Protein AF-A0A848X0P8-F1 (afdb_monomer_lite)

Radius of gyration: 21.33 Å; chains: 1; bounding box: 50×17×59 Å

Structure (mmCIF, N/CA/C/O backbone):
data_AF-A0A848X0P8-F1
#
_entry.id   AF-A0A848X0P8-F1
#
loop_
_atom_site.group_PDB
_atom_site.id
_atom_site.type_symbol
_atom_site.label_atom_id
_atom_site.label_alt_id
_atom_site.label_comp_id
_atom_site.label_asym_id
_atom_site.label_entity_id
_atom_site.label_seq_id
_atom_site.pdbx_PDB_ins_code
_atom_site.Cartn_x
_atom_site.Cartn_y
_atom_site.Cartn_z
_atom_site.occupancy
_atom_site.B_iso_or_equiv
_atom_site.auth_seq_id
_atom_site.auth_comp_id
_atom_site.auth_asym_id
_atom_site.auth_atom_id
_atom_site.pdbx_PDB_model_num
ATOM 1 N N . MET A 1 1 ? 14.120 5.998 -32.471 1.00 55.97 1 MET A N 1
ATOM 2 C CA . MET A 1 1 ? 14.654 5.592 -31.148 1.00 55.97 1 MET A CA 1
ATOM 3 C C . MET A 1 1 ? 14.086 6.407 -29.978 1.00 55.97 1 MET A C 1
ATOM 5 O O . MET A 1 1 ? 13.803 5.823 -28.940 1.00 55.97 1 MET A O 1
ATOM 9 N N . THR A 1 2 ? 13.853 7.718 -30.112 1.00 66.06 2 THR A N 1
ATOM 10 C CA . THR A 1 2 ? 13.360 8.592 -29.021 1.00 66.06 2 THR A CA 1
ATOM 11 C C . THR A 1 2 ? 11.925 8.310 -28.565 1.00 66.06 2 THR A C 1
ATOM 13 O O . THR A 1 2 ? 11.655 8.345 -27.367 1.00 66.06 2 THR A O 1
ATOM 16 N N . GLU A 1 3 ? 11.014 7.974 -29.481 1.00 74.69 3 GLU A N 1
ATOM 17 C CA . GLU A 1 3 ? 9.600 7.752 -29.140 1.00 74.69 3 GLU A CA 1
ATOM 18 C C . GLU A 1 3 ? 9.377 6.478 -28.305 1.00 74.69 3 GLU A C 1
ATOM 20 O O . GLU A 1 3 ? 8.738 6.531 -27.255 1.00 74.69 3 GLU A O 1
ATOM 25 N N . LYS A 1 4 ? 9.990 5.348 -28.694 1.00 71.50 4 LYS A N 1
ATOM 26 C CA . LYS A 1 4 ? 9.926 4.090 -27.924 1.00 71.50 4 LYS A CA 1
ATOM 27 C C . LYS A 1 4 ? 10.514 4.243 -26.522 1.00 71.50 4 LYS A C 1
ATOM 29 O O . LYS A 1 4 ? 9.888 3.820 -25.554 1.00 71.50 4 LYS A O 1
ATOM 34 N N . ALA A 1 5 ? 11.674 4.893 -26.398 1.00 73.56 5 ALA A N 1
ATOM 35 C CA . ALA A 1 5 ? 12.303 5.144 -25.103 1.00 73.56 5 ALA A CA 1
ATOM 36 C C . ALA A 1 5 ? 11.440 6.050 -24.202 1.00 73.56 5 ALA A C 1
ATOM 38 O O . ALA A 1 5 ? 11.336 5.808 -22.998 1.00 73.56 5 ALA A O 1
ATOM 39 N N . ALA A 1 6 ? 10.774 7.059 -24.776 1.00 77.62 6 ALA A N 1
ATOM 40 C CA . ALA A 1 6 ? 9.864 7.933 -24.041 1.00 77.62 6 ALA A CA 1
ATOM 41 C C . ALA A 1 6 ? 8.614 7.186 -23.549 1.00 77.62 6 ALA A C 1
ATOM 43 O O . ALA A 1 6 ? 8.229 7.339 -22.389 1.00 77.62 6 ALA A O 1
ATOM 44 N N . THR A 1 7 ? 8.009 6.344 -24.389 1.00 78.06 7 THR A N 1
ATOM 45 C CA . THR A 1 7 ? 6.864 5.503 -24.008 1.00 78.06 7 THR A CA 1
ATOM 46 C C . THR A 1 7 ? 7.245 4.517 -22.907 1.00 78.06 7 THR A C 1
ATOM 48 O O . THR A 1 7 ? 6.527 4.392 -21.917 1.00 78.06 7 THR A O 1
ATOM 51 N N . PHE A 1 8 ? 8.423 3.897 -23.004 1.00 78.12 8 PHE A N 1
ATOM 52 C CA . PHE A 1 8 ? 8.921 2.971 -21.987 1.00 78.12 8 PHE A CA 1
ATOM 53 C C . PHE A 1 8 ? 9.145 3.647 -20.631 1.00 78.12 8 PHE A C 1
ATOM 55 O O . PHE A 1 8 ? 8.745 3.128 -19.587 1.00 78.12 8 PHE A O 1
ATOM 62 N N . LYS A 1 9 ? 9.736 4.848 -20.646 1.00 79.00 9 LYS A N 1
ATOM 63 C CA . LYS A 1 9 ? 9.952 5.651 -19.438 1.00 79.00 9 LYS A CA 1
ATOM 64 C C . LYS A 1 9 ? 8.624 6.029 -18.777 1.00 79.00 9 LYS A C 1
ATOM 66 O O . LYS A 1 9 ? 8.515 5.930 -17.560 1.00 79.00 9 LYS A O 1
ATOM 71 N N . LYS A 1 10 ? 7.608 6.407 -19.563 1.00 79.81 10 LYS A N 1
ATOM 72 C CA . LYS A 1 10 ? 6.260 6.723 -19.056 1.00 79.81 10 LYS A CA 1
ATOM 73 C C . LYS A 1 10 ? 5.594 5.512 -18.397 1.00 79.81 10 LYS A C 1
ATOM 75 O O . LYS A 1 10 ? 5.055 5.654 -17.305 1.00 79.81 10 LYS A O 1
ATOM 80 N N . VAL A 1 11 ? 5.678 4.331 -19.017 1.00 81.44 11 VAL A N 1
ATOM 81 C CA . VAL A 1 11 ? 5.110 3.088 -18.462 1.00 81.44 11 VAL A CA 1
ATOM 82 C C . VAL A 1 11 ? 5.808 2.684 -17.160 1.00 81.44 11 VAL A C 1
ATOM 84 O O . VAL A 1 11 ? 5.130 2.384 -16.181 1.00 81.44 11 VAL A O 1
ATOM 87 N N . MET A 1 12 ? 7.144 2.743 -17.103 1.00 80.44 12 MET A N 1
ATOM 88 C CA . MET A 1 12 ? 7.879 2.456 -15.863 1.00 80.44 12 MET A CA 1
ATOM 89 C C . MET A 1 12 ? 7.520 3.432 -14.742 1.00 80.44 12 MET A C 1
ATOM 91 O O . MET A 1 12 ? 7.237 2.997 -13.629 1.00 80.44 12 MET A O 1
ATOM 95 N N . VAL A 1 13 ? 7.503 4.740 -15.023 1.00 84.12 13 VAL A N 1
ATOM 96 C CA . VAL A 1 13 ? 7.130 5.753 -14.023 1.00 84.12 13 VAL A CA 1
ATOM 97 C C . VAL A 1 13 ? 5.707 5.511 -13.520 1.00 84.12 13 VAL A C 1
ATOM 99 O O . VAL A 1 13 ? 5.486 5.523 -12.313 1.00 84.12 13 VAL A O 1
ATOM 102 N N . GLY A 1 14 ? 4.765 5.200 -14.416 1.00 84.44 14 GLY A N 1
ATOM 103 C CA . GLY A 1 14 ? 3.396 4.845 -14.041 1.00 84.44 14 GLY A CA 1
ATOM 104 C C . GLY A 1 14 ? 3.323 3.634 -13.106 1.00 84.44 14 GLY A C 1
ATOM 105 O O . GLY A 1 14 ? 2.639 3.697 -12.088 1.00 84.44 14 GLY A O 1
ATOM 106 N N . ALA A 1 15 ? 4.070 2.565 -13.400 1.00 83.12 15 ALA A N 1
ATOM 107 C CA . ALA A 1 15 ? 4.108 1.362 -12.566 1.00 83.12 15 ALA A CA 1
ATOM 108 C C . ALA A 1 15 ? 4.690 1.630 -11.165 1.00 83.12 15 ALA A C 1
ATOM 110 O O . ALA A 1 15 ? 4.124 1.182 -10.168 1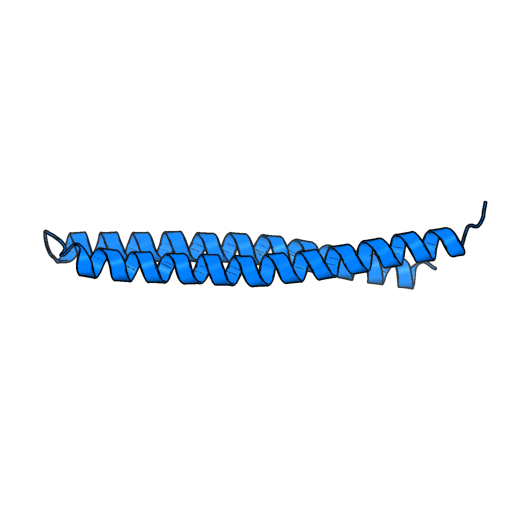.00 83.12 15 ALA A O 1
ATOM 111 N N . TYR A 1 16 ? 5.772 2.411 -11.066 1.00 83.19 16 TYR A N 1
ATOM 112 C CA . TYR A 1 16 ? 6.341 2.799 -9.769 1.00 83.19 16 TYR A CA 1
ATOM 113 C C . TYR A 1 16 ? 5.392 3.694 -8.964 1.00 83.19 16 TYR A C 1
ATOM 115 O O . TYR A 1 16 ? 5.194 3.459 -7.772 1.00 83.19 16 TYR A O 1
ATOM 123 N N . CYS A 1 17 ? 4.765 4.686 -9.602 1.00 83.81 17 CYS A N 1
ATOM 124 C CA . CYS A 1 17 ? 3.782 5.545 -8.943 1.00 83.81 17 CYS A CA 1
ATOM 125 C C . CYS A 1 17 ? 2.574 4.746 -8.440 1.00 83.81 17 CYS A C 1
ATOM 127 O O . CYS A 1 17 ? 2.144 4.955 -7.308 1.00 83.81 17 CYS A O 1
ATOM 129 N N . ALA A 1 18 ? 2.059 3.808 -9.241 1.00 80.94 18 ALA A N 1
ATOM 130 C CA . ALA A 1 18 ? 0.952 2.939 -8.847 1.00 80.94 18 ALA A CA 1
ATOM 131 C C . ALA A 1 18 ? 1.319 2.043 -7.655 1.00 80.94 18 ALA A C 1
ATOM 133 O O . ALA A 1 18 ? 0.527 1.921 -6.719 1.00 80.94 18 ALA A O 1
ATOM 134 N N . ALA A 1 19 ? 2.533 1.479 -7.649 1.00 80.81 19 ALA A N 1
ATOM 135 C CA . ALA A 1 19 ? 3.023 0.664 -6.542 1.00 80.81 19 ALA A CA 1
ATOM 136 C C . ALA A 1 19 ? 3.063 1.457 -5.224 1.00 80.81 19 ALA A C 1
ATOM 138 O O . ALA A 1 19 ? 2.527 1.004 -4.214 1.00 80.81 19 ALA A O 1
ATOM 139 N N . VAL A 1 20 ? 3.639 2.665 -5.240 1.00 82.69 20 VAL A N 1
ATOM 140 C CA . VAL A 1 20 ? 3.744 3.515 -4.042 1.00 82.69 20 VAL A CA 1
ATOM 141 C C . VAL A 1 20 ? 2.371 4.018 -3.594 1.00 82.69 20 VAL A C 1
ATOM 143 O O . VAL A 1 20 ? 2.046 3.941 -2.410 1.00 82.69 20 VAL A O 1
ATOM 146 N N . ALA A 1 21 ? 1.536 4.485 -4.526 1.00 80.75 21 ALA A N 1
ATOM 147 C CA . ALA A 1 21 ? 0.202 4.987 -4.212 1.00 80.75 21 ALA A CA 1
ATOM 148 C C . ALA A 1 21 ? -0.674 3.910 -3.556 1.00 80.75 21 ALA A C 1
ATOM 150 O O . ALA A 1 21 ? -1.333 4.191 -2.558 1.00 80.75 21 ALA A O 1
ATOM 151 N N . CYS A 1 22 ? -0.640 2.667 -4.050 1.00 81.81 22 CYS A N 1
ATOM 152 C CA . CYS A 1 22 ? -1.420 1.571 -3.465 1.00 81.81 22 CYS A CA 1
ATOM 153 C C . CYS A 1 22 ? -0.986 1.227 -2.036 1.00 81.81 22 CYS A C 1
ATOM 155 O O . CYS A 1 22 ? -1.837 0.963 -1.188 1.00 81.81 22 CYS A O 1
ATOM 157 N N . VAL A 1 23 ? 0.316 1.275 -1.743 1.00 81.81 23 VAL A N 1
ATOM 158 C CA . VAL A 1 23 ? 0.833 1.046 -0.384 1.00 81.81 23 VAL A CA 1
ATOM 159 C C . VAL A 1 23 ? 0.376 2.152 0.572 1.00 81.81 23 VAL A C 1
ATOM 161 O O . VAL A 1 23 ? -0.094 1.860 1.671 1.00 81.81 23 VAL A O 1
ATOM 164 N N . VAL A 1 24 ? 0.444 3.416 0.144 1.00 85.38 24 VAL A N 1
ATOM 165 C CA . VAL A 1 24 ? -0.017 4.559 0.950 1.00 85.38 24 VAL A CA 1
ATOM 166 C C . VAL A 1 24 ? -1.533 4.505 1.182 1.00 85.38 24 VAL A C 1
ATOM 168 O O . VAL A 1 24 ? -1.992 4.762 2.294 1.00 85.38 24 VAL A O 1
ATOM 171 N N . LEU A 1 25 ? -2.315 4.108 0.174 1.00 83.12 25 LEU A N 1
ATOM 172 C CA . LEU A 1 25 ? -3.761 3.897 0.313 1.00 83.12 25 LEU A CA 1
ATOM 173 C C . LEU A 1 25 ? -4.092 2.752 1.284 1.00 83.12 25 LEU A C 1
ATOM 175 O O . LEU A 1 25 ? -5.032 2.872 2.068 1.00 83.12 25 LEU A O 1
ATOM 179 N N . GLY A 1 26 ? -3.306 1.672 1.280 1.00 79.94 26 GLY A N 1
ATOM 180 C CA . GLY A 1 26 ? -3.436 0.583 2.251 1.00 79.94 26 GLY A CA 1
ATOM 181 C C . GLY A 1 26 ? -3.227 1.061 3.690 1.00 79.94 26 GLY A C 1
ATOM 182 O O . GLY A 1 26 ? -4.046 0.754 4.555 1.00 79.94 26 GLY A O 1
ATOM 183 N N . LEU A 1 27 ? -2.196 1.884 3.918 1.00 81.88 27 LEU A N 1
ATOM 184 C CA . LEU A 1 27 ? -1.901 2.484 5.224 1.00 81.88 27 LEU A CA 1
ATOM 185 C C . LEU A 1 27 ? -3.014 3.437 5.694 1.00 81.88 27 LEU A C 1
ATOM 187 O O . LEU A 1 27 ? -3.380 3.432 6.870 1.00 81.88 27 LEU A O 1
ATOM 191 N N . LEU A 1 28 ? -3.588 4.225 4.778 1.00 81.50 28 LEU A N 1
ATOM 192 C CA . LEU A 1 28 ? -4.735 5.090 5.067 1.00 81.50 28 LEU A CA 1
ATOM 193 C C . LEU A 1 28 ? -5.945 4.275 5.561 1.00 81.50 28 LEU A C 1
ATOM 195 O O . LEU A 1 28 ? -6.619 4.683 6.507 1.00 81.50 28 LEU A O 1
ATOM 199 N N . GLY A 1 29 ? -6.196 3.107 4.960 1.00 78.38 29 GLY A N 1
ATOM 200 C CA . GLY A 1 29 ? -7.244 2.181 5.399 1.00 78.38 29 GLY A CA 1
ATOM 201 C C . GLY A 1 29 ? -7.033 1.680 6.831 1.00 78.38 29 GLY A C 1
ATOM 202 O O . GLY A 1 29 ? -7.984 1.631 7.614 1.00 78.38 29 GLY A O 1
ATOM 203 N N . THR A 1 30 ? -5.781 1.413 7.213 1.00 82.25 30 THR A N 1
ATOM 204 C CA . THR A 1 30 ? -5.420 1.016 8.582 1.00 82.25 30 THR A CA 1
ATOM 205 C C . THR A 1 30 ? -5.736 2.121 9.588 1.00 82.25 30 THR A C 1
ATOM 207 O O . THR A 1 30 ? -6.363 1.866 10.617 1.00 82.25 30 THR A O 1
ATOM 210 N N . VAL A 1 31 ? -5.371 3.367 9.265 1.00 83.56 31 VAL A N 1
ATOM 211 C CA . VAL A 1 31 ? -5.666 4.538 10.109 1.00 83.56 31 VAL A CA 1
ATOM 212 C C . VAL A 1 31 ? -7.175 4.755 10.232 1.00 83.56 31 VAL A C 1
ATOM 214 O O . VAL A 1 31 ? -7.677 4.952 11.337 1.00 83.56 31 VAL A O 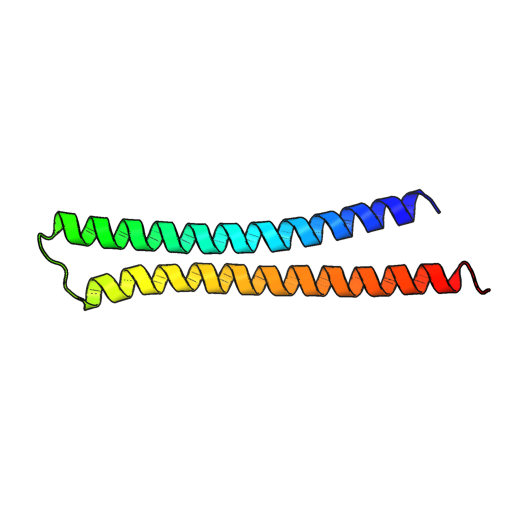1
ATOM 217 N N . ALA A 1 32 ? -7.923 4.652 9.130 1.00 79.81 32 ALA A N 1
ATOM 218 C CA . ALA A 1 32 ? -9.378 4.793 9.148 1.00 79.81 32 ALA A CA 1
ATOM 219 C C . ALA A 1 32 ? -10.068 3.725 10.021 1.00 79.81 32 ALA A C 1
ATOM 221 O O . ALA A 1 32 ? -11.032 4.036 10.725 1.00 79.81 32 ALA A O 1
ATOM 222 N N . GLY A 1 33 ? -9.574 2.483 10.008 1.00 77.50 33 GLY A N 1
ATOM 223 C CA . GLY A 1 33 ? -10.081 1.409 10.867 1.00 77.50 33 GLY A CA 1
ATOM 224 C C . GLY A 1 33 ? -9.814 1.655 12.353 1.00 77.50 33 GLY A C 1
ATOM 225 O O . GLY A 1 33 ? -10.722 1.506 13.168 1.00 77.50 33 GLY A O 1
ATOM 226 N N . ILE A 1 34 ? -8.614 2.130 12.699 1.00 83.31 34 ILE A N 1
ATOM 227 C CA . ILE A 1 34 ? -8.262 2.503 14.079 1.00 83.31 34 ILE A CA 1
ATOM 228 C C . ILE A 1 34 ? -9.131 3.669 14.576 1.00 83.31 34 ILE A C 1
ATOM 230 O O . ILE A 1 34 ? -9.636 3.626 15.695 1.00 83.31 34 ILE A O 1
ATOM 234 N N . VAL A 1 35 ? -9.377 4.685 13.742 1.00 82.81 35 VAL A N 1
ATOM 235 C CA . VAL A 1 35 ? -10.266 5.808 14.098 1.00 82.81 35 VAL A CA 1
ATOM 236 C C . VAL A 1 35 ? -11.693 5.325 14.376 1.00 82.81 35 VAL A C 1
ATOM 238 O O . VAL A 1 35 ? -12.321 5.787 15.328 1.00 82.81 35 VAL A O 1
ATOM 241 N N . ARG A 1 36 ? -12.212 4.368 13.592 1.00 78.88 36 ARG A N 1
ATOM 242 C CA . ARG A 1 36 ? -13.526 3.758 13.866 1.00 78.88 36 ARG A CA 1
ATOM 243 C C . ARG A 1 36 ? -13.536 2.990 15.185 1.00 78.88 36 ARG A C 1
ATOM 245 O O . ARG A 1 36 ? -14.477 3.165 15.949 1.00 78.88 36 ARG A O 1
ATOM 252 N N . ALA A 1 37 ? -12.492 2.214 15.466 1.00 78.50 37 ALA A N 1
ATOM 253 C CA . ALA A 1 37 ? -12.351 1.475 16.719 1.00 78.50 37 ALA A CA 1
ATOM 254 C C . ALA A 1 37 ? -12.373 2.410 17.945 1.00 78.50 37 ALA A C 1
ATOM 256 O O . ALA A 1 37 ? -13.112 2.165 18.898 1.00 78.50 37 ALA A O 1
ATOM 257 N N . PHE A 1 38 ? -11.638 3.529 17.896 1.00 78.50 38 PHE A N 1
ATOM 258 C CA . PHE A 1 38 ? -11.661 4.535 18.964 1.00 78.50 38 PHE A CA 1
ATOM 259 C C . PHE A 1 38 ? -13.018 5.224 19.110 1.00 78.50 38 PHE A C 1
ATOM 261 O O . PHE A 1 38 ? -13.459 5.464 20.230 1.00 78.50 38 PHE A O 1
ATOM 268 N N . LYS A 1 39 ? -13.713 5.500 18.003 1.00 77.38 39 LYS A N 1
ATOM 269 C CA . LYS A 1 39 ? -15.053 6.096 18.051 1.00 77.38 39 LYS A CA 1
ATOM 270 C C . LYS A 1 39 ? -16.080 5.159 18.697 1.00 77.38 39 LYS A C 1
ATOM 272 O O . LYS A 1 39 ? -16.915 5.619 19.468 1.00 77.38 39 LYS A O 1
ATOM 277 N N . THR A 1 40 ? -16.004 3.856 18.423 1.00 75.38 40 THR A N 1
ATOM 278 C CA . THR A 1 40 ? -16.839 2.847 19.096 1.00 75.38 40 THR A CA 1
ATOM 279 C C . THR A 1 40 ? -16.537 2.787 20.595 1.00 75.38 40 THR A C 1
ATOM 281 O O . THR A 1 40 ? -17.462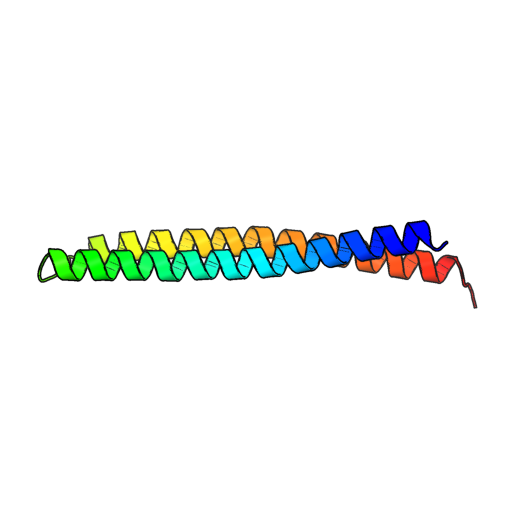 2.751 21.403 1.00 75.38 40 THR A O 1
ATOM 284 N N . LEU A 1 41 ? -15.257 2.861 20.976 1.00 76.38 41 LEU A N 1
ATOM 285 C CA . LEU A 1 41 ? -14.833 2.906 22.379 1.00 76.38 41 LEU A CA 1
ATOM 286 C C . LEU A 1 41 ? -15.387 4.137 23.120 1.00 76.38 41 LEU A C 1
ATOM 288 O O . LEU A 1 41 ? -15.876 4.003 24.239 1.00 76.38 41 LEU A O 1
ATOM 292 N N . GLU A 1 42 ? -15.340 5.315 22.491 1.00 77.50 42 GLU A N 1
ATOM 293 C CA . GLU A 1 42 ? -15.858 6.570 23.055 1.00 77.50 42 GLU A CA 1
ATOM 294 C C . GLU A 1 42 ? -17.379 6.519 23.267 1.00 77.50 42 GLU A C 1
ATOM 296 O O . GLU A 1 42 ? -17.878 6.930 24.312 1.00 77.50 42 GLU A O 1
ATOM 301 N N . GLN A 1 43 ? -18.121 5.980 22.297 1.00 74.69 43 GLN A N 1
ATOM 302 C CA . GLN A 1 43 ? -19.586 5.943 22.338 1.00 74.69 43 GLN A CA 1
ATOM 303 C C . GLN A 1 43 ? -20.143 4.926 23.338 1.00 74.69 43 GLN A C 1
ATOM 305 O O . GLN A 1 43 ? -21.198 5.164 23.921 1.00 74.69 43 GLN A O 1
ATOM 310 N N . ALA A 1 44 ? -19.454 3.802 23.532 1.00 72.56 44 ALA A N 1
ATOM 311 C CA . ALA A 1 44 ? -19.913 2.736 24.415 1.00 72.56 44 ALA A CA 1
ATOM 312 C C . ALA A 1 44 ? -19.515 2.947 25.892 1.00 72.56 44 ALA A C 1
ATOM 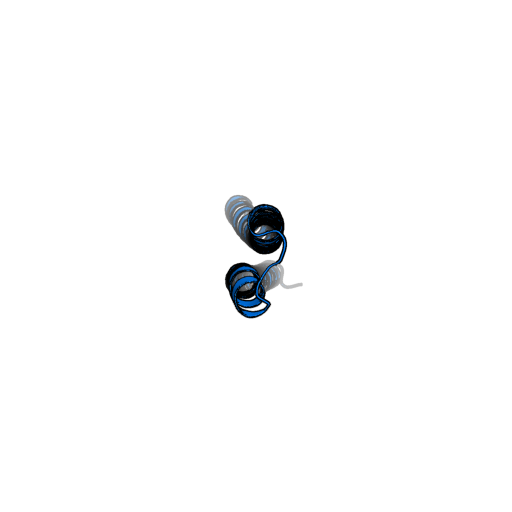314 O O . ALA A 1 44 ? -20.010 2.238 26.764 1.00 72.56 44 ALA A O 1
ATOM 315 N N . GLY A 1 45 ? -18.622 3.901 26.199 1.00 68.50 45 GLY A N 1
ATOM 316 C CA . GLY A 1 45 ? -18.065 4.084 27.552 1.00 68.50 45 GLY A CA 1
ATOM 317 C C . GLY A 1 45 ? -17.169 2.921 28.020 1.00 68.50 45 GLY A C 1
ATOM 318 O O . GLY A 1 45 ? -16.771 2.868 29.182 1.00 68.50 45 GLY A O 1
ATOM 319 N N . GLY A 1 46 ? -16.865 1.999 27.103 1.00 66.62 46 GLY A N 1
ATOM 320 C CA . GLY A 1 46 ? -16.162 0.731 27.278 1.00 66.62 46 GLY A CA 1
ATOM 321 C C . GLY A 1 46 ? -16.550 -0.207 26.129 1.00 66.62 46 GLY A C 1
ATOM 322 O O . GLY A 1 46 ? -17.731 -0.353 25.841 1.00 66.62 46 GLY A O 1
ATOM 323 N N . ALA A 1 47 ? -15.579 -0.807 25.435 1.00 61.84 47 ALA A N 1
ATOM 324 C CA . ALA A 1 47 ? -15.841 -1.650 24.265 1.00 61.84 47 ALA A CA 1
ATOM 325 C C . ALA A 1 47 ? -15.575 -3.125 24.565 1.00 61.84 47 ALA A C 1
ATOM 327 O O . ALA A 1 47 ? -14.575 -3.464 25.204 1.00 61.84 47 ALA A O 1
ATOM 328 N N . ASP A 1 48 ? -16.444 -3.996 24.052 1.00 69.50 48 ASP A N 1
ATOM 329 C CA . ASP A 1 48 ? -16.187 -5.431 24.031 1.00 69.50 48 ASP A CA 1
ATOM 330 C C . ASP A 1 48 ? -14.968 -5.695 23.118 1.00 69.50 48 ASP A C 1
ATOM 332 O O . ASP A 1 48 ? -14.960 -5.262 21.956 1.00 69.50 48 ASP A O 1
ATOM 336 N N . PRO A 1 49 ? -13.910 -6.376 23.600 1.00 65.81 49 PRO A N 1
ATOM 337 C CA . PRO A 1 49 ? -12.754 -6.729 22.781 1.00 65.81 49 PRO A CA 1
ATOM 338 C C . PRO A 1 49 ? -13.115 -7.462 21.477 1.00 65.81 49 PRO A C 1
ATOM 340 O O . PRO A 1 49 ? -12.363 -7.354 20.505 1.00 65.81 49 PRO A O 1
ATOM 343 N N . ALA A 1 50 ? -14.264 -8.147 21.406 1.00 70.88 50 ALA A N 1
ATOM 344 C CA . ALA A 1 50 ? -14.752 -8.766 20.172 1.00 70.88 50 ALA A CA 1
ATOM 345 C C . ALA A 1 50 ? -15.138 -7.739 19.080 1.00 70.88 50 ALA A C 1
ATOM 347 O O . ALA A 1 50 ? -14.796 -7.928 17.910 1.00 70.88 50 ALA A O 1
ATOM 348 N N . GLU A 1 51 ? -15.785 -6.624 19.439 1.00 68.44 51 GLU A N 1
ATOM 349 C CA . GLU A 1 51 ? -16.137 -5.547 18.493 1.00 68.44 51 GLU A CA 1
ATOM 350 C C . GLU A 1 51 ? -14.902 -4.757 18.030 1.00 68.44 51 GLU A C 1
ATOM 352 O O . GLU A 1 51 ? -14.760 -4.402 16.851 1.00 68.44 51 GLU A O 1
ATOM 357 N N . LEU A 1 52 ? -13.959 -4.528 18.946 1.00 68.38 52 LEU A N 1
ATOM 358 C CA . LEU A 1 52 ? -12.666 -3.916 18.631 1.00 68.38 52 LEU A CA 1
ATOM 359 C C . LEU A 1 52 ? -11.855 -4.780 17.654 1.00 68.38 52 LEU A C 1
ATOM 361 O O . LEU A 1 52 ? -11.304 -4.267 16.679 1.00 68.38 52 LEU A O 1
ATOM 365 N N . ALA A 1 53 ? -11.818 -6.098 17.864 1.00 68.19 53 ALA A N 1
ATOM 366 C CA . ALA A 1 53 ? -11.103 -7.017 16.982 1.00 68.19 53 ALA A CA 1
ATOM 367 C C . ALA A 1 53 ? -11.675 -7.021 15.553 1.00 68.19 53 ALA A C 1
ATOM 369 O O . ALA A 1 53 ? -10.909 -7.050 14.588 1.00 68.19 53 ALA A O 1
ATOM 370 N N . GLY A 1 54 ? -13.001 -6.929 15.399 1.00 68.94 54 GLY A N 1
ATOM 371 C CA . GLY A 1 54 ? -13.646 -6.863 14.084 1.00 68.94 54 GLY A CA 1
ATOM 372 C C . GLY A 1 54 ? -13.294 -5.594 13.299 1.00 68.94 54 GLY A C 1
ATOM 373 O O . GLY A 1 54 ? -12.940 -5.659 12.118 1.00 68.94 54 GLY A O 1
ATOM 374 N N . SER A 1 55 ? -13.330 -4.434 13.960 1.00 67.50 55 SER A N 1
ATOM 375 C CA . SER A 1 55 ? -13.023 -3.139 13.332 1.00 67.50 55 SER A CA 1
ATOM 376 C C . SER A 1 55 ? -11.543 -2.989 12.948 1.00 67.50 55 SER A C 1
ATOM 378 O O . SER A 1 55 ? -11.236 -2.460 11.877 1.00 67.50 55 SER A O 1
ATOM 380 N N . ILE A 1 56 ? -10.625 -3.533 13.754 1.00 70.38 56 ILE A N 1
ATOM 381 C CA . ILE A 1 56 ? -9.188 -3.588 13.438 1.00 70.38 56 ILE A CA 1
ATOM 382 C C . ILE A 1 56 ? -8.902 -4.638 12.352 1.00 70.38 56 ILE A C 1
ATOM 384 O O . ILE A 1 56 ? -8.089 -4.396 11.457 1.00 70.38 56 ILE A O 1
ATOM 388 N N . GLY A 1 57 ? -9.595 -5.779 12.376 1.00 68.62 57 GLY A N 1
ATOM 389 C CA . GLY A 1 57 ? -9.466 -6.831 11.364 1.00 68.62 57 GLY A CA 1
ATOM 390 C C . GLY A 1 57 ? -9.819 -6.343 9.956 1.00 68.62 57 GLY A C 1
ATOM 391 O O . GLY A 1 57 ? -9.079 -6.602 9.004 1.00 68.62 57 GLY A O 1
ATOM 392 N N . GLY A 1 58 ? -10.880 -5.539 9.823 1.00 68.88 58 GLY A N 1
ATOM 393 C CA . GLY A 1 58 ? -11.229 -4.887 8.554 1.00 68.88 58 GLY A CA 1
ATOM 394 C C . GLY A 1 58 ? -10.144 -3.931 8.036 1.00 68.88 58 GLY A C 1
ATOM 395 O O . GLY A 1 58 ? -9.956 -3.802 6.826 1.00 68.88 58 GLY A O 1
ATOM 396 N N . ALA A 1 59 ? -9.380 -3.316 8.941 1.00 72.19 59 ALA A N 1
ATOM 397 C CA . ALA A 1 59 ? -8.293 -2.388 8.625 1.00 72.19 59 ALA A CA 1
ATOM 398 C C . ALA A 1 59 ? -7.044 -3.101 8.060 1.00 72.19 59 ALA A C 1
ATOM 400 O O . ALA A 1 59 ? -6.319 -2.564 7.220 1.00 72.19 59 ALA A O 1
ATOM 401 N N . GLN A 1 60 ? -6.793 -4.342 8.487 1.00 73.62 60 GLN A N 1
ATOM 402 C CA . GLN A 1 60 ? -5.693 -5.154 7.956 1.00 73.62 60 GLN A CA 1
ATOM 403 C C . GLN A 1 60 ? -6.004 -5.683 6.550 1.00 73.62 60 GLN A C 1
ATOM 405 O O . GLN A 1 60 ? -5.100 -5.796 5.720 1.00 73.62 60 GLN A O 1
ATOM 410 N N . LEU A 1 61 ? -7.284 -5.920 6.239 1.00 74.00 61 LEU A N 1
ATOM 411 C CA . LEU A 1 61 ? -7.716 -6.372 4.915 1.00 74.00 61 LEU A CA 1
ATOM 412 C C . LEU A 1 61 ? -7.366 -5.362 3.810 1.00 74.00 61 LEU A C 1
ATOM 414 O O . LEU A 1 61 ? -6.917 -5.748 2.731 1.00 74.00 61 LEU A O 1
ATOM 418 N N . THR A 1 62 ? -7.508 -4.062 4.083 1.00 76.25 62 THR A N 1
ATOM 419 C CA . THR A 1 62 ? -7.143 -3.006 3.123 1.00 76.25 62 THR A CA 1
ATOM 420 C C . THR A 1 62 ? -5.630 -2.893 2.926 1.00 76.25 62 THR A C 1
ATOM 422 O O . THR A 1 62 ? -5.185 -2.574 1.824 1.00 76.25 62 THR A O 1
ATOM 425 N N . THR A 1 63 ? -4.829 -3.223 3.949 1.00 79.19 63 THR A N 1
ATOM 426 C CA . THR A 1 63 ? -3.360 -3.316 3.827 1.00 79.19 63 THR A CA 1
ATOM 427 C C . THR A 1 63 ? -2.964 -4.491 2.934 1.00 79.19 63 THR A C 1
ATOM 429 O O . THR A 1 63 ? -2.142 -4.336 2.030 1.00 79.19 63 THR A O 1
ATOM 432 N N . LEU A 1 64 ? -3.604 -5.646 3.138 1.00 78.12 64 LEU A N 1
ATOM 433 C CA . LEU A 1 64 ? -3.440 -6.840 2.308 1.00 78.12 64 LEU A CA 1
ATOM 434 C C . LEU A 1 64 ? -3.780 -6.557 0.837 1.00 78.12 64 LEU A C 1
ATOM 436 O O . LEU A 1 64 ? -3.015 -6.922 -0.054 1.00 78.12 64 LEU A O 1
ATOM 440 N N . GLY A 1 65 ? -4.872 -5.829 0.581 1.00 78.88 65 GLY A N 1
ATOM 441 C CA . GLY A 1 65 ? -5.241 -5.382 -0.766 1.00 78.88 65 GLY A CA 1
ATOM 442 C C . GLY A 1 65 ? -4.188 -4.471 -1.410 1.00 78.88 65 GLY A C 1
ATOM 443 O O . GLY A 1 65 ? -3.788 -4.700 -2.553 1.00 78.88 65 GLY A O 1
ATOM 444 N N . GLY A 1 66 ? -3.684 -3.479 -0.668 1.00 75.38 66 GLY A N 1
ATOM 445 C CA . GLY A 1 66 ? -2.625 -2.581 -1.145 1.00 75.38 66 GLY A CA 1
ATOM 446 C C . GLY A 1 66 ? -1.313 -3.309 -1.458 1.00 75.38 66 GLY A C 1
ATOM 447 O O . GLY A 1 66 ? -0.656 -2.999 -2.452 1.00 75.38 66 GLY A O 1
ATOM 448 N N . TRP A 1 67 ? -0.966 -4.325 -0.664 1.00 79.12 67 TRP A N 1
ATOM 449 C CA . TRP A 1 67 ? 0.206 -5.175 -0.887 1.00 79.12 67 TRP A CA 1
ATOM 450 C C . TRP A 1 67 ? 0.112 -5.988 -2.174 1.00 79.12 67 TRP A C 1
ATOM 452 O O . TRP A 1 67 ? 1.065 -6.008 -2.950 1.00 79.12 67 TRP A O 1
ATOM 462 N N . ILE A 1 68 ? -1.035 -6.618 -2.434 1.00 81.25 68 ILE A N 1
ATOM 463 C CA . ILE A 1 68 ? -1.245 -7.406 -3.656 1.00 81.25 68 ILE A CA 1
ATOM 464 C C . ILE A 1 68 ? -1.030 -6.528 -4.895 1.00 81.25 68 ILE A C 1
ATOM 466 O O . ILE A 1 68 ? -0.270 -6.890 -5.794 1.00 81.25 68 ILE A O 1
ATOM 470 N N . ILE A 1 69 ? -1.636 -5.337 -4.924 1.00 81.19 69 ILE A N 1
ATOM 471 C CA . ILE A 1 69 ? -1.510 -4.416 -6.063 1.00 81.19 69 ILE A CA 1
ATOM 472 C C . ILE A 1 69 ? -0.084 -3.853 -6.168 1.00 81.19 69 ILE A C 1
ATOM 474 O O . ILE A 1 69 ? 0.452 -3.723 -7.275 1.00 81.19 69 ILE A O 1
ATOM 478 N N . GLY A 1 70 ? 0.553 -3.562 -5.029 1.00 78.38 70 GLY A N 1
ATOM 479 C CA . GLY A 1 70 ? 1.943 -3.116 -4.957 1.00 78.38 70 GLY A CA 1
ATOM 480 C C . GLY A 1 70 ? 2.914 -4.134 -5.557 1.00 78.38 70 GLY A C 1
ATOM 481 O O . GLY A 1 70 ? 3.724 -3.777 -6.415 1.00 78.38 70 GLY A O 1
ATOM 482 N N . PHE A 1 71 ? 2.790 -5.412 -5.186 1.00 83.25 71 PHE A N 1
ATOM 483 C CA . PHE A 1 71 ? 3.624 -6.482 -5.736 1.00 83.25 71 PHE A CA 1
ATOM 484 C C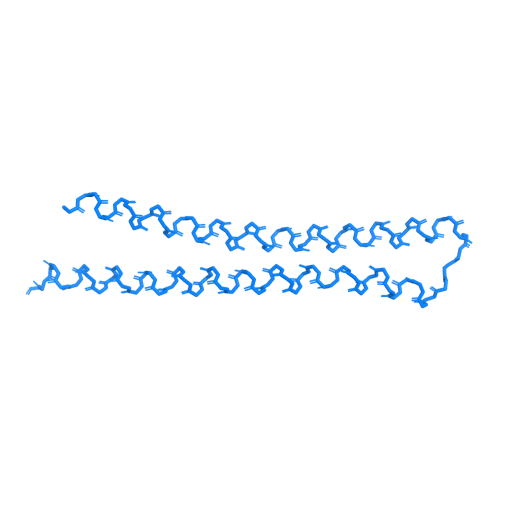 . PHE A 1 71 ? 3.401 -6.694 -7.230 1.00 83.25 71 PHE A C 1
ATOM 486 O O . PHE A 1 71 ? 4.374 -6.841 -7.968 1.00 83.25 71 PHE A O 1
ATOM 493 N N . ILE A 1 72 ? 2.149 -6.660 -7.698 1.00 85.00 72 ILE A N 1
ATOM 494 C CA . ILE A 1 72 ? 1.842 -6.788 -9.129 1.00 85.00 72 ILE A CA 1
ATOM 495 C C . ILE A 1 72 ? 2.468 -5.629 -9.917 1.00 85.00 72 ILE A C 1
ATOM 497 O O . ILE A 1 72 ? 3.129 -5.861 -10.930 1.00 85.00 72 ILE A O 1
ATOM 501 N N . SER A 1 73 ? 2.325 -4.391 -9.436 1.00 83.44 73 SER A N 1
ATOM 502 C CA . SER A 1 73 ? 2.905 -3.212 -10.097 1.00 83.44 73 SER A CA 1
ATOM 503 C C . SER A 1 73 ? 4.434 -3.268 -10.136 1.00 83.44 73 SER A C 1
ATOM 505 O O . SER A 1 73 ? 5.036 -2.959 -11.167 1.00 83.44 73 SER A O 1
ATOM 507 N N . LEU A 1 74 ? 5.069 -3.722 -9.051 1.00 83.94 74 LEU A N 1
ATOM 508 C CA . LEU A 1 74 ? 6.517 -3.911 -8.999 1.00 83.94 74 LEU A CA 1
ATOM 509 C C . LEU A 1 74 ? 6.981 -5.003 -9.972 1.00 83.94 74 LEU A C 1
ATOM 511 O O . LEU A 1 74 ? 7.941 -4.790 -10.708 1.00 83.94 74 LEU A O 1
ATOM 515 N N . ALA A 1 75 ? 6.285 -6.142 -10.022 1.00 85.75 75 ALA A N 1
ATOM 516 C CA . ALA A 1 75 ? 6.603 -7.231 -10.941 1.00 85.75 75 ALA A CA 1
ATOM 517 C C . ALA A 1 75 ? 6.533 -6.773 -12.407 1.00 85.75 75 ALA A C 1
ATOM 519 O O . ALA A 1 75 ? 7.457 -7.031 -13.181 1.00 85.75 75 ALA A O 1
ATOM 520 N N . VAL A 1 76 ? 5.488 -6.022 -12.779 1.00 85.94 76 VAL A N 1
ATOM 521 C CA . VAL A 1 76 ? 5.360 -5.429 -14.121 1.00 85.94 76 VAL A CA 1
ATOM 522 C C . VAL A 1 76 ? 6.502 -4.450 -14.402 1.00 85.94 76 VAL A C 1
ATOM 524 O O . VAL A 1 76 ? 7.116 -4.522 -15.469 1.00 85.94 76 VAL A O 1
ATOM 527 N N . GLY A 1 77 ? 6.829 -3.578 -13.441 1.00 85.62 77 GLY A N 1
ATOM 528 C CA . GLY A 1 77 ? 7.943 -2.635 -13.545 1.00 85.62 77 GLY A CA 1
ATOM 529 C C . GLY A 1 77 ? 9.288 -3.329 -13.777 1.00 85.62 77 GLY A C 1
ATOM 530 O O . GLY A 1 77 ? 10.031 -2.928 -14.672 1.00 85.62 77 GLY A O 1
ATOM 531 N N . ILE A 1 78 ? 9.570 -4.410 -13.043 1.00 84.81 78 ILE A N 1
ATOM 532 C CA . ILE A 1 78 ? 10.798 -5.211 -13.176 1.00 84.81 78 ILE A CA 1
ATOM 533 C C . ILE A 1 78 ? 10.864 -5.900 -14.543 1.00 84.81 78 ILE A C 1
ATOM 535 O O . ILE A 1 78 ? 11.888 -5.811 -15.220 1.00 84.81 78 ILE A O 1
ATOM 539 N N . VAL A 1 79 ? 9.781 -6.549 -14.987 1.00 85.94 79 VAL A N 1
ATOM 540 C CA . VAL A 1 79 ? 9.739 -7.213 -16.303 1.00 85.94 79 VAL A CA 1
ATOM 541 C C . VAL A 1 79 ? 9.987 -6.205 -17.423 1.00 85.94 79 VAL A C 1
ATOM 543 O O . VAL A 1 79 ? 10.775 -6.479 -18.330 1.00 85.94 79 VAL A O 1
ATOM 546 N N . PHE A 1 80 ? 9.368 -5.024 -17.352 1.00 83.56 80 PHE A N 1
ATOM 547 C CA . PHE A 1 80 ? 9.649 -3.945 -18.294 1.00 83.56 80 PHE A CA 1
ATOM 548 C C . PHE A 1 80 ? 11.122 -3.516 -18.202 1.00 83.56 80 PHE A C 1
ATOM 550 O O . PHE A 1 80 ? 11.821 -3.494 -19.213 1.00 83.56 80 PHE A O 1
ATOM 557 N N . HIS A 1 81 ? 11.653 -3.265 -17.009 1.00 82.38 81 HIS A N 1
ATOM 558 C CA . HIS A 1 81 ? 13.045 -2.841 -16.857 1.00 82.38 81 HIS A CA 1
ATOM 559 C C . HIS A 1 81 ? 14.048 -3.829 -17.487 1.00 82.38 81 HIS A C 1
ATOM 561 O O . HIS A 1 81 ? 14.949 -3.414 -18.217 1.00 82.38 81 HIS A O 1
ATOM 567 N N . ILE A 1 82 ? 13.834 -5.138 -17.300 1.00 85.44 82 ILE A N 1
ATOM 568 C CA . ILE A 1 82 ? 14.649 -6.203 -17.907 1.00 85.44 82 ILE A CA 1
ATOM 569 C C . ILE A 1 82 ? 14.540 -6.188 -19.437 1.00 85.44 82 ILE A C 1
ATOM 571 O O . ILE A 1 82 ? 15.553 -6.305 -20.129 1.00 85.44 82 ILE A O 1
ATOM 575 N N . ARG A 1 83 ? 13.329 -6.028 -19.990 1.00 84.25 83 ARG A N 1
ATOM 576 C CA . ARG A 1 83 ? 13.132 -5.976 -21.450 1.00 84.25 83 ARG A CA 1
ATOM 577 C C . ARG A 1 83 ? 13.826 -4.770 -22.074 1.00 84.25 83 ARG A C 1
ATOM 579 O O . ARG A 1 83 ? 14.475 -4.930 -23.100 1.00 84.25 83 ARG A O 1
ATOM 586 N N . TYR A 1 84 ? 13.762 -3.606 -21.433 1.00 81.25 84 TYR A N 1
ATOM 587 C CA . TYR A 1 84 ? 14.450 -2.406 -21.910 1.00 81.25 84 TYR A CA 1
ATOM 588 C C . TYR A 1 84 ? 15.971 -2.530 -21.850 1.00 81.25 84 TYR A C 1
ATOM 590 O O . TYR A 1 84 ? 16.648 -2.178 -22.815 1.00 81.25 84 TYR A O 1
ATOM 598 N N . ALA A 1 85 ? 16.511 -3.070 -20.752 1.00 81.31 85 ALA A N 1
ATOM 599 C CA . ALA A 1 85 ? 17.942 -3.338 -20.643 1.00 81.31 85 ALA A CA 1
ATOM 60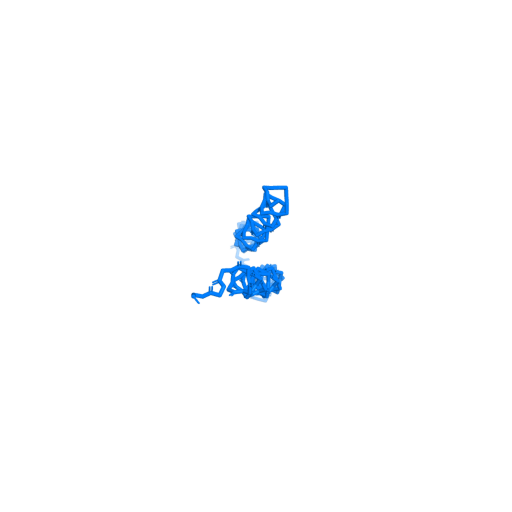0 C C . ALA A 1 85 ? 18.412 -4.282 -21.763 1.00 81.31 85 ALA A C 1
ATOM 602 O O . ALA A 1 85 ? 19.414 -4.009 -22.419 1.00 81.31 85 ALA A O 1
ATOM 603 N N . ARG A 1 86 ? 17.634 -5.336 -22.049 1.00 82.88 86 ARG A N 1
ATOM 604 C CA . ARG A 1 86 ? 17.919 -6.293 -23.124 1.00 82.88 86 ARG A CA 1
ATOM 605 C C . ARG A 1 86 ? 17.852 -5.669 -24.519 1.00 82.88 86 ARG A C 1
ATOM 607 O O . ARG A 1 86 ? 18.739 -5.923 -25.325 1.00 82.88 86 ARG A O 1
ATOM 614 N N . GLU A 1 87 ? 16.825 -4.876 -24.816 1.00 81.50 87 GLU A N 1
ATOM 615 C CA . GLU A 1 87 ? 16.691 -4.202 -26.117 1.00 81.50 87 GLU A CA 1
ATOM 616 C C . GLU A 1 87 ? 17.863 -3.245 -26.373 1.00 81.50 87 GLU A C 1
ATOM 618 O O . GLU A 1 87 ? 18.425 -3.243 -27.466 1.00 81.50 87 GLU A O 1
ATOM 623 N N . ARG A 1 88 ? 18.317 -2.522 -25.342 1.00 76.56 88 ARG A N 1
ATOM 624 C CA . ARG A 1 88 ? 19.471 -1.621 -25.444 1.00 76.56 88 ARG A CA 1
ATOM 625 C C . ARG A 1 88 ? 20.793 -2.359 -25.690 1.00 76.56 88 ARG A C 1
ATOM 627 O O . ARG A 1 88 ? 21.637 -1.850 -26.420 1.00 76.56 88 ARG A O 1
ATOM 634 N N . SER A 1 89 ? 20.973 -3.548 -25.110 1.00 77.62 89 SER A N 1
ATOM 635 C CA . SER A 1 89 ? 22.160 -4.387 -25.344 1.00 77.62 89 SER A CA 1
ATOM 636 C C . SER A 1 89 ? 22.219 -4.984 -26.752 1.00 77.62 89 SER A C 1
ATOM 638 O O . SER A 1 89 ? 23.309 -5.253 -27.241 1.00 77.62 89 SER A O 1
ATOM 640 N N . LEU A 1 90 ? 21.073 -5.198 -27.406 1.00 76.25 90 LEU A N 1
ATOM 641 C CA . LEU A 1 90 ? 21.022 -5.677 -28.793 1.00 76.25 90 LEU A CA 1
ATOM 642 C C . LEU A 1 90 ? 21.248 -4.552 -29.812 1.00 76.25 90 LEU A C 1
ATOM 644 O O . LEU A 1 90 ? 21.708 -4.821 -30.916 1.00 76.25 90 LEU A O 1
ATOM 648 N N . GLU A 1 91 ? 20.911 -3.311 -29.455 1.00 77.00 91 GLU A N 1
ATOM 649 C CA . GLU A 1 91 ? 21.059 -2.138 -30.328 1.00 77.00 91 GLU A CA 1
ATOM 650 C C . GLU A 1 91 ? 22.489 -1.570 -30.324 1.00 77.00 91 GLU A C 1
ATOM 652 O O . GLU A 1 91 ? 22.909 -0.972 -31.310 1.00 77.00 91 GLU A O 1
ATOM 657 N N . ASN A 1 92 ? 23.257 -1.804 -29.256 1.00 73.94 92 ASN A N 1
ATOM 658 C CA . ASN A 1 92 ? 24.686 -1.494 -29.192 1.00 73.94 92 ASN A CA 1
ATOM 659 C C . ASN A 1 92 ? 25.489 -2.752 -28.816 1.00 73.94 92 ASN A C 1
ATOM 661 O O . ASN A 1 92 ? 25.942 -2.856 -27.669 1.00 73.94 92 ASN A O 1
ATOM 665 N N . PRO A 1 93 ? 25.630 -3.726 -29.738 1.00 66.75 93 PRO A N 1
ATOM 666 C CA . PRO A 1 93 ? 26.638 -4.758 -29.567 1.00 66.75 93 PRO A CA 1
ATOM 667 C C . PRO A 1 93 ? 27.989 -4.038 -29.590 1.00 66.75 93 PRO A C 1
ATOM 669 O O . PRO A 1 93 ? 28.237 -3.244 -30.494 1.00 66.75 93 PRO A O 1
ATOM 672 N N . ALA A 1 94 ? 28.784 -4.221 -28.538 1.00 68.25 94 ALA A N 1
ATOM 673 C CA . ALA A 1 94 ? 30.107 -3.610 -28.418 1.00 68.25 94 ALA A CA 1
ATOM 674 C C . ALA A 1 94 ? 30.973 -3.822 -29.671 1.00 68.25 94 ALA A C 1
ATOM 676 O O . ALA A 1 94 ? 30.849 -4.904 -30.293 1.00 68.25 94 ALA A O 1
#

Foldseek 3Di:
DVVVVVVLVVLLVVLQVQLVVLQVQLVVLQVVLVVVLVVQCVVVVHDDVVVSCVSNVRSVVSNVVSNVRNVVSVVVSVVSVVVVVVVVCVVDVD

Secondary structure (DSSP, 8-state):
-HHHHHHHHHHHHHHHHHHHHHHHHHHHHHHHHHHHHHHHHHHHTS--HHHHHHHHHHHHHHHHHHHHHHHHHHHHHHHHHHHHHHHHHHHS--

pLDDT: mean 77.61, std 6.23, range [55.97, 85.94]

Sequence (94 aa):
MTEKAATFKKVMVGAYCAAVACVVLGLLGTVAGIVRAFKTLEQAGGADPAELAGSIGGAQLTTLGGWIIGFISLAVGIVFHIRYARERSLENPA